Protein AF-A0A1S8CV72-F1 (afdb_monomer)

Foldseek 3Di:
DDDDDDDPPPPVPPVVVVVVVLVVVLVVVVVPDPNVVSVVVSVVVVVVVLVVVLVVPDPDDVVCVVCVVVSVVVVVVVVVVVVVVVVVVCVVCVVVVVVVD

Organism: NCBI:txid1907941

Secondary structure (DSSP, 8-state):
-----------SHHHHHHHHHHHHHHHHHTTTS-HHHHHHHHHHHHHHHHHHHHHTT-SSHHHHHHTHHHHHHHHHHHHHHHHHHHHHHHHHTHHHHHTT-

Solvent-accessible surface area (backbone atoms only — not comparable to full-atom values): 6064 Å² total; per-residue (Å²): 134,89,83,82,85,76,84,79,82,80,76,72,55,69,62,53,54,53,51,50,53,54,52,49,56,50,55,58,47,46,75,80,44,58,63,68,57,48,50,54,52,48,55,52,48,52,52,53,52,52,52,52,58,55,54,74,74,44,98,48,70,67,63,44,59,76,43,42,64,58,56,52,51,51,54,52,52,54,50,48,53,54,49,50,56,55,48,52,52,49,62,76,42,38,74,61,60,61,72,75,107

Radius of gyration: 19.47 Å; Cα contacts (8 Å, |Δi|>4): 11; chains: 1; bounding box: 39×58×44 Å

Sequence (101 aa):
MKNPEAQHDTKPNEFYDRVDAFIHAANQQCSQDDKGKVSASFLFAAARFNSWVSASGFENSELMQANRQELVQYFVQQYQSMLEDNLDEFITNFSSYQKGQ

Structure (mmCIF, N/CA/C/O backbone):
data_AF-A0A1S8CV72-F1
#
_entry.id   AF-A0A1S8CV72-F1
#
loop_
_atom_site.group_PDB
_atom_site.id
_atom_site.type_symbol
_atom_site.label_atom_id
_atom_site.label_alt_id
_atom_site.label_comp_id
_atom_site.label_asym_id
_atom_site.label_entity_id
_atom_site.label_seq_id
_atom_site.pdbx_PDB_ins_code
_atom_site.Cartn_x
_atom_site.Cartn_y
_atom_site.Cartn_z
_atom_site.occupancy
_atom_site.B_iso_or_equiv
_atom_site.auth_seq_id
_atom_site.auth_comp_id
_atom_site.auth_asym_id
_atom_site.auth_atom_id
_atom_site.pdbx_PDB_model_num
ATOM 1 N N . MET A 1 1 ? 15.887 -49.774 1.574 1.00 38.31 1 MET A N 1
ATOM 2 C CA . MET A 1 1 ? 16.915 -48.724 1.744 1.00 38.31 1 MET A CA 1
ATOM 3 C C . MET A 1 1 ? 16.234 -47.382 1.536 1.00 38.31 1 MET A C 1
ATOM 5 O O . MET A 1 1 ? 15.447 -47.261 0.610 1.00 38.31 1 MET A O 1
ATOM 9 N N . LYS A 1 2 ? 16.432 -46.464 2.484 1.00 42.81 2 LYS A N 1
ATOM 10 C CA . LYS A 1 2 ? 15.826 -45.130 2.572 1.00 42.81 2 LYS A CA 1
ATOM 11 C C . LYS A 1 2 ? 16.305 -44.222 1.429 1.00 42.81 2 LYS A C 1
ATOM 13 O O . LYS A 1 2 ? 17.499 -44.223 1.157 1.00 42.81 2 LYS A O 1
ATOM 18 N N . ASN A 1 3 ? 15.415 -43.383 0.897 1.00 39.59 3 ASN A N 1
ATOM 19 C CA . ASN A 1 3 ? 15.615 -41.939 1.031 1.00 39.59 3 ASN A CA 1
ATOM 20 C C . ASN A 1 3 ? 14.253 -41.218 1.172 1.00 39.59 3 ASN A C 1
ATOM 22 O O . ASN A 1 3 ? 13.470 -41.231 0.223 1.00 39.59 3 ASN A O 1
ATOM 26 N N . PRO A 1 4 ? 13.925 -40.691 2.365 1.00 63.84 4 PRO A N 1
ATOM 27 C CA . PRO A 1 4 ? 12.887 -39.687 2.574 1.00 63.84 4 PRO A CA 1
ATOM 28 C C . PRO A 1 4 ? 13.455 -38.289 2.254 1.00 63.84 4 PRO A C 1
ATOM 30 O O . PRO A 1 4 ? 14.657 -38.171 2.057 1.00 63.84 4 PRO A O 1
ATOM 33 N N . GLU A 1 5 ? 12.603 -37.258 2.282 1.00 47.34 5 GLU A N 1
ATOM 34 C CA . GLU A 1 5 ? 12.896 -35.821 2.050 1.00 47.34 5 GLU A CA 1
ATOM 35 C C . GLU A 1 5 ? 12.720 -35.399 0.573 1.00 47.34 5 GLU A C 1
ATOM 37 O O . GLU A 1 5 ? 13.265 -36.009 -0.334 1.00 47.34 5 GLU A O 1
ATOM 42 N N . ALA A 1 6 ? 11.914 -34.396 0.227 1.00 41.59 6 ALA A N 1
ATOM 43 C CA . ALA A 1 6 ? 11.582 -33.199 0.983 1.00 41.59 6 ALA A CA 1
ATOM 44 C C . ALA A 1 6 ? 10.067 -32.981 1.119 1.00 41.59 6 ALA A C 1
ATOM 46 O O . ALA A 1 6 ? 9.315 -32.974 0.144 1.00 41.59 6 ALA A O 1
ATOM 47 N N . GLN A 1 7 ? 9.637 -32.746 2.356 1.00 45.66 7 GLN A N 1
ATOM 48 C CA . GLN A 1 7 ? 8.428 -31.986 2.640 1.00 45.66 7 GLN A CA 1
AT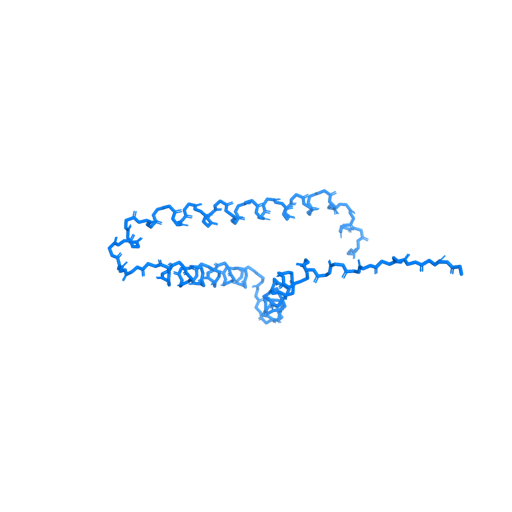OM 49 C C . GLN A 1 7 ? 8.610 -30.594 2.026 1.00 45.66 7 GLN A C 1
ATOM 51 O O . GLN A 1 7 ? 9.474 -29.838 2.464 1.00 45.66 7 GLN A O 1
ATOM 56 N N . HIS A 1 8 ? 7.828 -30.262 1.000 1.00 44.28 8 HIS A N 1
ATOM 57 C CA . HIS A 1 8 ? 7.713 -28.880 0.557 1.00 44.28 8 HIS A CA 1
ATOM 58 C C . HIS A 1 8 ? 6.754 -28.191 1.528 1.00 44.28 8 HIS A C 1
ATOM 60 O O . HIS A 1 8 ? 5.536 -28.320 1.428 1.00 44.28 8 HIS A O 1
ATOM 66 N N . ASP A 1 9 ? 7.321 -27.529 2.528 1.00 48.97 9 ASP A N 1
ATOM 67 C CA . ASP A 1 9 ? 6.602 -26.689 3.478 1.00 48.97 9 ASP A CA 1
ATOM 68 C C . ASP A 1 9 ? 6.097 -25.427 2.746 1.00 48.97 9 ASP A C 1
ATOM 70 O O . ASP A 1 9 ? 6.743 -24.382 2.714 1.00 48.97 9 ASP A O 1
ATOM 74 N N . THR A 1 10 ? 4.987 -25.543 2.008 1.00 45.34 10 THR A N 1
ATOM 75 C CA . THR A 1 10 ? 4.421 -24.452 1.198 1.00 45.34 10 THR A CA 1
ATOM 76 C C . THR A 1 10 ? 3.411 -23.638 2.001 1.00 45.34 10 THR A C 1
ATOM 78 O O . THR A 1 10 ? 2.203 -23.786 1.831 1.00 45.34 10 THR A O 1
ATOM 81 N N . LYS A 1 11 ? 3.893 -22.747 2.867 1.00 50.75 11 LYS A N 1
ATOM 82 C CA . LYS A 1 11 ? 3.111 -21.600 3.368 1.00 50.75 11 LYS A CA 1
ATOM 83 C C . LYS A 1 11 ? 3.715 -20.193 3.155 1.00 50.75 11 LYS A C 1
ATOM 85 O O . LYS A 1 11 ? 3.175 -19.248 3.720 1.00 50.75 11 LYS A O 1
ATOM 90 N N . PRO A 1 12 ? 4.732 -19.984 2.293 1.00 56.59 12 PRO A N 1
ATOM 91 C CA . PRO A 1 12 ? 5.012 -18.658 1.722 1.00 56.59 12 PRO A CA 1
ATOM 92 C C . PRO A 1 12 ? 4.044 -18.232 0.602 1.00 56.59 12 PRO A C 1
ATOM 94 O O . PRO A 1 12 ? 3.930 -17.046 0.319 1.00 56.59 12 PRO A O 1
ATOM 97 N N . ASN A 1 13 ? 3.344 -19.177 -0.041 1.00 68.19 13 ASN A N 1
ATOM 98 C CA . ASN A 1 13 ? 2.690 -18.921 -1.331 1.00 68.19 13 ASN A CA 1
ATOM 99 C C . ASN A 1 13 ? 1.449 -18.015 -1.244 1.00 68.19 13 ASN A C 1
ATOM 101 O O . ASN A 1 13 ? 1.298 -17.098 -2.037 1.00 68.19 13 ASN A O 1
ATOM 105 N N . GLU A 1 14 ? 0.593 -18.189 -0.232 1.00 89.94 14 GLU A N 1
ATOM 106 C CA . GLU A 1 14 ? -0.728 -17.537 -0.217 1.00 89.94 14 GLU A CA 1
ATOM 107 C C . GLU A 1 14 ? -0.680 -16.003 -0.099 1.00 89.94 14 GLU A C 1
ATOM 109 O O . GLU A 1 14 ? -1.610 -15.315 -0.522 1.00 89.94 14 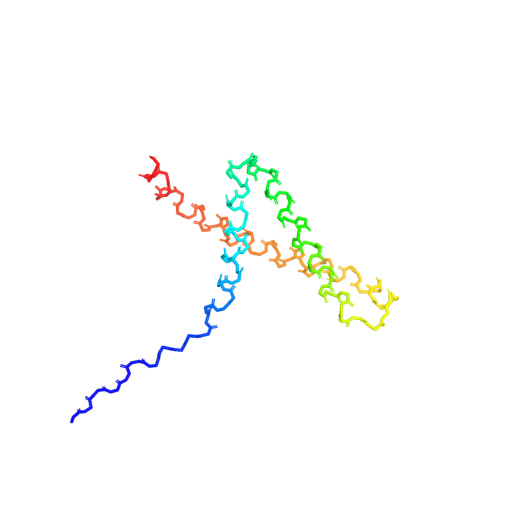GLU A O 1
ATOM 114 N N . PHE A 1 15 ? 0.363 -15.451 0.529 1.00 90.88 15 PHE A N 1
ATOM 115 C CA . PHE A 1 15 ? 0.549 -14.000 0.592 1.00 90.88 15 PHE A CA 1
ATOM 116 C C . PHE A 1 15 ? 0.893 -13.445 -0.789 1.00 90.88 15 PHE A C 1
ATOM 118 O O . PHE A 1 15 ? 0.205 -12.538 -1.257 1.00 90.88 15 PHE A O 1
ATOM 125 N N . TYR A 1 16 ? 1.905 -14.020 -1.441 1.00 91.44 16 TYR A N 1
ATOM 126 C CA . TYR A 1 16 ? 2.330 -13.593 -2.770 1.00 91.44 16 TYR A CA 1
ATOM 127 C C . TYR A 1 16 ? 1.249 -13.857 -3.818 1.00 91.44 16 TYR A C 1
ATOM 129 O O . TYR A 1 16 ? 0.994 -12.971 -4.620 1.00 91.44 16 TYR A O 1
ATOM 137 N N . ASP A 1 17 ? 0.492 -14.955 -3.715 1.00 95.31 17 ASP A N 1
ATOM 138 C CA . ASP A 1 17 ? -0.677 -15.214 -4.568 1.00 95.31 17 ASP A CA 1
ATOM 139 C C . ASP A 1 17 ? -1.695 -14.053 -4.512 1.00 95.31 17 ASP A C 1
ATOM 141 O O . ASP A 1 17 ? -2.262 -13.644 -5.529 1.00 95.31 17 ASP A O 1
ATOM 145 N N . ARG A 1 18 ? -1.931 -13.479 -3.321 1.00 95.88 18 ARG A N 1
ATOM 146 C CA . ARG A 1 18 ? -2.817 -12.311 -3.167 1.00 95.88 18 ARG A CA 1
ATOM 147 C C . ARG A 1 18 ? -2.190 -11.038 -3.724 1.00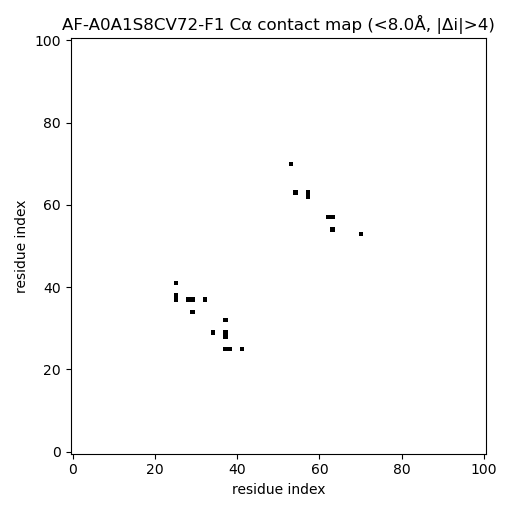 95.88 18 ARG A C 1
ATOM 149 O O . ARG A 1 18 ? -2.898 -10.261 -4.363 1.00 95.88 18 ARG A O 1
ATOM 156 N N . VAL A 1 19 ? -0.898 -10.813 -3.483 1.00 95.50 19 VAL A N 1
ATOM 157 C CA . VAL A 1 19 ? -0.169 -9.663 -4.046 1.00 95.50 19 VAL A CA 1
ATOM 158 C C . VAL A 1 19 ? -0.223 -9.709 -5.574 1.00 95.50 19 VAL A C 1
ATOM 160 O O . VAL A 1 19 ? -0.622 -8.727 -6.199 1.00 95.50 19 VAL A O 1
ATOM 163 N N . ASP A 1 20 ? 0.059 -10.864 -6.167 1.00 95.31 20 ASP A N 1
ATOM 164 C CA . ASP A 1 20 ? 0.049 -11.081 -7.611 1.00 95.31 20 ASP A CA 1
ATOM 165 C C . ASP A 1 20 ? -1.339 -10.874 -8.210 1.00 95.31 20 ASP A C 1
ATOM 167 O O . ASP A 1 20 ? -1.462 -10.271 -9.276 1.00 95.31 20 ASP A O 1
ATOM 171 N N . ALA A 1 21 ? -2.404 -11.284 -7.517 1.00 97.19 21 ALA A N 1
ATOM 172 C CA . ALA A 1 21 ? -3.767 -11.001 -7.956 1.00 97.19 21 ALA A CA 1
ATOM 173 C C . ALA A 1 21 ? -4.049 -9.486 -8.037 1.00 97.19 21 ALA A C 1
ATOM 175 O O . ALA A 1 21 ? -4.671 -9.020 -8.999 1.00 97.19 21 ALA A O 1
ATOM 176 N N . PHE A 1 22 ? -3.560 -8.697 -7.073 1.00 97.44 22 PHE A N 1
ATOM 177 C CA . PHE A 1 22 ? -3.680 -7.238 -7.115 1.00 97.44 22 PHE A CA 1
ATOM 178 C C . PHE A 1 22 ? -2.841 -6.613 -8.239 1.00 97.44 22 PHE A C 1
ATOM 180 O O . PHE A 1 22 ? -3.339 -5.752 -8.969 1.00 97.44 22 PHE A O 1
ATOM 187 N N . ILE A 1 23 ? -1.600 -7.073 -8.423 1.00 96.94 23 ILE A N 1
ATOM 188 C CA . ILE A 1 23 ? -0.723 -6.620 -9.511 1.00 96.94 23 ILE A CA 1
ATOM 189 C C . ILE A 1 23 ? -1.311 -6.976 -10.877 1.00 96.94 23 ILE A C 1
ATOM 191 O O . ILE A 1 23 ? -1.300 -6.148 -11.788 1.00 96.94 23 ILE A O 1
ATOM 195 N N . HIS A 1 24 ? -1.888 -8.168 -11.027 1.00 97.25 24 HIS A N 1
ATOM 196 C CA . HIS A 1 24 ? -2.550 -8.587 -12.256 1.00 97.25 24 HIS A CA 1
ATOM 197 C C . HIS A 1 24 ? -3.701 -7.642 -12.618 1.00 97.25 24 HIS A C 1
ATOM 199 O O . HIS A 1 24 ? -3.790 -7.193 -13.762 1.00 97.25 24 HIS A O 1
ATOM 205 N N . ALA A 1 25 ? -4.536 -7.275 -11.642 1.00 97.50 25 ALA A N 1
ATOM 206 C CA . ALA A 1 25 ? -5.618 -6.317 -11.852 1.00 97.50 25 ALA A CA 1
ATOM 207 C C . ALA A 1 25 ? -5.099 -4.924 -12.262 1.00 97.50 25 ALA A C 1
ATOM 209 O O . ALA A 1 25 ? -5.652 -4.310 -13.177 1.00 97.50 25 ALA A O 1
ATOM 210 N N . ALA A 1 26 ? -4.020 -4.436 -11.640 1.00 97.69 26 ALA A N 1
ATOM 211 C CA . ALA A 1 26 ? -3.384 -3.179 -12.038 1.00 97.69 26 ALA A CA 1
ATOM 212 C C . ALA A 1 26 ? -2.812 -3.257 -13.468 1.00 97.69 26 ALA A C 1
ATOM 214 O O . ALA A 1 26 ? -3.048 -2.369 -14.287 1.00 97.69 26 ALA A O 1
ATOM 215 N N . ASN A 1 27 ? -2.137 -4.354 -13.819 1.00 96.88 27 ASN A N 1
ATOM 216 C CA . ASN A 1 27 ? -1.574 -4.564 -15.154 1.00 96.88 27 ASN A CA 1
ATOM 217 C C . ASN A 1 27 ? -2.648 -4.611 -16.249 1.00 96.88 27 ASN A C 1
ATOM 219 O O . ASN A 1 27 ? -2.434 -4.073 -17.336 1.00 96.88 27 ASN A O 1
ATOM 223 N N . GLN A 1 28 ? -3.817 -5.196 -15.968 1.00 97.50 28 GLN A N 1
ATOM 224 C CA . GLN A 1 28 ? -4.952 -5.152 -16.891 1.00 97.50 28 GLN A CA 1
ATOM 225 C C . GLN A 1 28 ? -5.414 -3.710 -17.153 1.00 97.50 28 GLN A C 1
ATOM 227 O O . GLN A 1 28 ? -5.653 -3.349 -18.306 1.00 97.50 28 GLN A O 1
ATOM 232 N N . GLN A 1 29 ? -5.482 -2.863 -16.122 1.00 97.69 29 GLN A N 1
ATOM 233 C CA . GLN A 1 29 ? -5.864 -1.451 -16.275 1.00 97.69 29 GLN A CA 1
ATOM 234 C C . GLN A 1 29 ? -4.813 -0.648 -17.053 1.00 97.69 29 GLN A C 1
ATOM 236 O O . GLN A 1 29 ? -5.173 0.175 -17.892 1.00 97.69 29 GLN A O 1
ATOM 241 N N . CYS A 1 30 ? -3.524 -0.955 -16.880 1.00 97.12 30 CYS A N 1
ATOM 242 C CA . CYS A 1 30 ? -2.436 -0.353 -17.661 1.00 97.12 30 CYS A CA 1
ATOM 243 C C . CYS A 1 30 ? -2.529 -0.626 -19.175 1.00 97.12 30 CYS A C 1
ATOM 245 O O . CYS A 1 30 ? -1.818 0.014 -19.947 1.00 97.12 30 CYS A O 1
ATOM 247 N N . S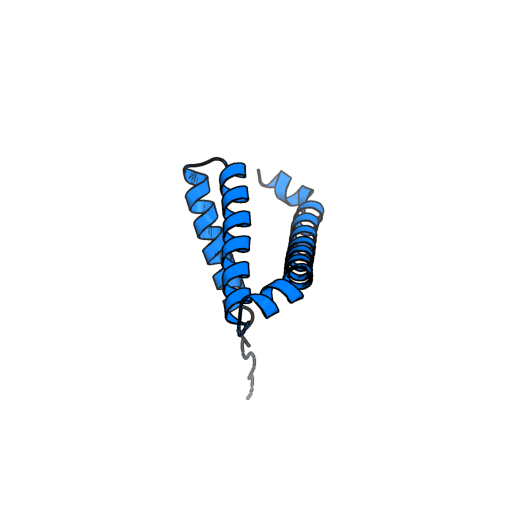ER A 1 31 ? -3.370 -1.569 -19.625 1.00 93.94 31 SER A N 1
ATOM 248 C CA . SER A 1 31 ? -3.634 -1.765 -21.058 1.00 93.94 31 SER A CA 1
ATOM 249 C C . SER A 1 31 ? -4.548 -0.690 -21.660 1.00 93.94 31 SER A C 1
ATOM 251 O O . SER A 1 31 ? -4.554 -0.522 -22.878 1.00 93.94 31 SER A O 1
ATOM 253 N N . GLN A 1 32 ? -5.318 0.016 -20.824 1.00 93.50 32 GLN A N 1
ATOM 254 C CA . GLN A 1 32 ? -6.308 1.018 -21.236 1.00 93.50 32 GLN A CA 1
ATOM 255 C C . GL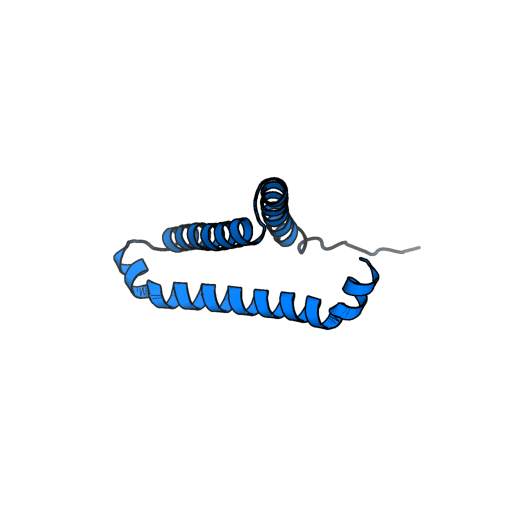N A 1 32 ? -5.967 2.433 -20.745 1.00 93.50 32 GLN A C 1
ATOM 257 O O . GLN A 1 32 ? -6.362 3.408 -21.379 1.00 93.50 32 GLN A O 1
ATOM 262 N N . ASP A 1 33 ? -5.222 2.552 -19.644 1.00 96.12 33 ASP A N 1
ATOM 263 C CA . ASP A 1 33 ? -4.896 3.817 -18.987 1.00 96.12 33 ASP A CA 1
ATOM 264 C C . ASP A 1 33 ? -3.389 3.998 -18.752 1.00 96.12 33 ASP A C 1
ATOM 266 O O . ASP A 1 33 ? -2.599 3.055 -18.766 1.00 96.12 33 ASP A O 1
ATOM 270 N N . ASP A 1 34 ? -2.990 5.247 -18.498 1.00 96.31 34 ASP A N 1
ATOM 271 C CA . ASP A 1 34 ? -1.613 5.596 -18.144 1.00 96.31 34 ASP A CA 1
ATOM 272 C C . ASP A 1 34 ? -1.180 4.963 -16.808 1.00 96.31 34 ASP A C 1
ATOM 274 O O . ASP A 1 34 ? -1.914 4.992 -15.815 1.00 96.31 34 ASP A O 1
ATOM 278 N N . LYS A 1 35 ? 0.061 4.460 -16.759 1.00 95.44 35 LYS A N 1
ATOM 279 C CA . LYS A 1 35 ? 0.627 3.782 -15.580 1.00 95.44 35 LYS A CA 1
ATOM 280 C C . LYS A 1 35 ? 0.611 4.662 -14.329 1.00 95.44 35 LYS A C 1
ATOM 282 O O . LYS A 1 35 ? 0.409 4.150 -13.230 1.00 95.44 35 LYS A O 1
ATOM 287 N N . GLY A 1 36 ? 0.802 5.975 -14.475 1.00 96.69 36 GLY A N 1
ATOM 288 C CA . GLY A 1 36 ? 0.739 6.923 -13.366 1.00 96.69 36 GLY A CA 1
ATOM 289 C C . GLY A 1 36 ? -0.663 7.021 -12.767 1.00 96.69 36 GLY A C 1
ATOM 290 O O . GLY A 1 36 ? -0.808 7.023 -11.544 1.00 96.69 36 GLY A O 1
ATOM 291 N N . LYS A 1 37 ? -1.706 7.021 -13.609 1.00 97.94 37 LYS A N 1
ATOM 292 C CA . LYS A 1 37 ? -3.105 6.994 -13.147 1.00 97.94 37 LYS A CA 1
ATOM 293 C C . LYS A 1 37 ? -3.423 5.698 -12.412 1.00 97.94 37 LYS A C 1
ATOM 295 O O . LYS A 1 37 ? -3.948 5.752 -11.304 1.00 97.94 37 LYS A O 1
ATOM 300 N N . VAL A 1 38 ? -3.058 4.555 -12.997 1.00 98.19 38 VAL A N 1
ATOM 301 C CA . VAL A 1 38 ? -3.292 3.239 -12.383 1.00 98.19 38 VAL A CA 1
ATOM 302 C C . VAL A 1 38 ? -2.551 3.124 -11.048 1.00 98.19 38 VAL A C 1
ATOM 304 O O . VAL A 1 38 ? -3.139 2.684 -10.064 1.00 98.19 38 VAL A O 1
ATOM 307 N N . SER A 1 39 ? -1.304 3.598 -10.975 1.00 97.38 39 SER A N 1
ATOM 308 C CA . SER A 1 39 ? -0.522 3.644 -9.732 1.00 97.38 39 SER A CA 1
ATOM 309 C C . SER A 1 39 ? -1.208 4.484 -8.646 1.00 97.38 39 SER A C 1
ATOM 311 O O . SER A 1 39 ? -1.403 4.012 -7.524 1.00 97.38 39 SER A O 1
ATOM 313 N N . ALA A 1 40 ? -1.673 5.693 -8.982 1.00 97.69 40 ALA A N 1
ATOM 314 C CA . ALA A 1 40 ? -2.402 6.545 -8.042 1.00 97.69 40 ALA A CA 1
ATOM 315 C C . ALA A 1 40 ? -3.715 5.896 -7.562 1.00 97.69 40 ALA A C 1
ATOM 317 O O . ALA A 1 40 ? -4.037 5.937 -6.370 1.00 97.69 40 ALA A O 1
ATOM 318 N N . SER A 1 41 ? -4.460 5.256 -8.469 1.00 98.25 41 SER A N 1
ATOM 319 C CA . SER A 1 41 ? -5.667 4.498 -8.131 1.00 98.25 41 SER A CA 1
ATOM 320 C C . SER A 1 41 ? -5.365 3.317 -7.212 1.00 98.25 41 SER A C 1
ATOM 322 O O . SER A 1 41 ? -6.111 3.086 -6.261 1.00 98.25 41 SER A O 1
ATOM 324 N N . PHE A 1 42 ? -4.266 2.601 -7.451 1.00 97.69 42 PHE A N 1
ATOM 325 C CA .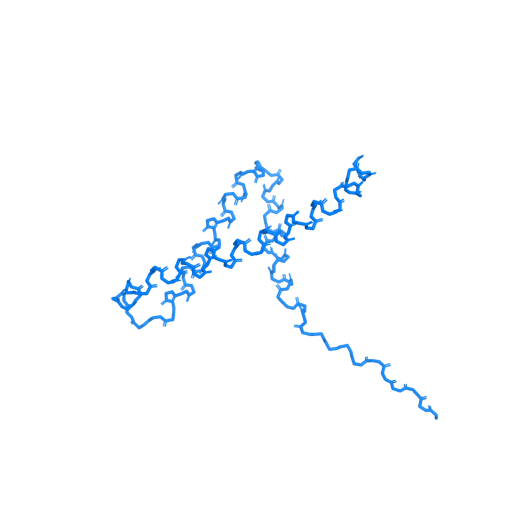 PHE A 1 42 ? -3.864 1.452 -6.649 1.00 97.69 42 PHE A CA 1
ATOM 326 C C . PHE A 1 42 ? -3.453 1.858 -5.228 1.00 97.69 42 PHE A C 1
ATOM 328 O O . PHE A 1 42 ? -3.921 1.260 -4.258 1.00 97.69 42 PHE A O 1
ATOM 335 N N . LEU A 1 43 ? -2.693 2.950 -5.089 1.00 97.75 43 LEU A N 1
ATOM 336 C CA . LEU A 1 43 ? -2.355 3.532 -3.788 1.00 97.75 43 LEU A CA 1
ATOM 337 C C . LEU A 1 43 ? -3.615 3.935 -3.002 1.00 97.75 43 LEU A C 1
ATOM 339 O O . LEU A 1 43 ? -3.746 3.629 -1.815 1.00 97.75 43 LEU A O 1
ATOM 343 N N . PHE A 1 44 ? -4.581 4.580 -3.664 1.00 98.19 44 PHE A N 1
ATOM 344 C CA . PHE A 1 44 ? -5.842 4.949 -3.022 1.00 98.19 44 PHE A CA 1
ATOM 345 C C . PHE A 1 44 ? -6.701 3.727 -2.660 1.00 98.19 44 PHE A C 1
ATOM 347 O O . PHE A 1 44 ? -7.332 3.709 -1.600 1.00 98.19 44 PHE A O 1
ATOM 354 N N . ALA A 1 45 ? -6.710 2.688 -3.499 1.00 98.25 45 ALA A N 1
ATOM 355 C CA . ALA A 1 45 ? -7.404 1.435 -3.215 1.00 98.25 45 ALA A CA 1
ATOM 356 C C . ALA A 1 45 ? -6.836 0.749 -1.963 1.00 98.25 45 ALA A C 1
ATOM 358 O O . ALA A 1 45 ? -7.611 0.381 -1.077 1.00 98.25 45 ALA A O 1
ATOM 359 N N . ALA A 1 46 ? -5.507 0.666 -1.844 1.00 97.38 46 ALA A N 1
ATOM 360 C CA . ALA A 1 46 ? -4.839 0.147 -0.652 1.00 97.38 46 ALA A CA 1
ATOM 361 C C . ALA A 1 46 ? -5.215 0.956 0.600 1.00 97.38 46 ALA A C 1
ATOM 363 O O . ALA A 1 46 ? -5.608 0.379 1.613 1.00 97.38 46 ALA A O 1
ATOM 364 N N . ALA A 1 47 ? -5.201 2.292 0.518 1.00 97.94 47 ALA A N 1
ATOM 365 C CA . ALA A 1 47 ? -5.599 3.155 1.632 1.00 97.94 47 ALA A CA 1
ATOM 366 C C . ALA A 1 47 ? -7.056 2.921 2.075 1.00 97.94 47 ALA A C 1
ATOM 368 O O . ALA A 1 47 ? -7.333 2.832 3.274 1.00 97.94 47 ALA A O 1
ATOM 369 N N . ARG A 1 48 ? -7.995 2.782 1.127 1.00 98.25 48 ARG A N 1
ATOM 370 C CA . ARG A 1 48 ? -9.408 2.483 1.425 1.00 98.25 48 ARG A CA 1
ATOM 371 C C . ARG A 1 48 ? -9.579 1.117 2.078 1.00 98.25 48 ARG A C 1
ATOM 373 O O . ARG A 1 48 ? -10.304 1.010 3.065 1.00 98.25 48 ARG A O 1
ATOM 380 N N . PHE A 1 49 ? -8.926 0.096 1.526 1.00 97.81 49 PHE A N 1
ATOM 381 C CA . PHE A 1 49 ? -9.001 -1.264 2.045 1.00 97.81 49 PHE A CA 1
ATOM 382 C C . PHE A 1 49 ? -8.444 -1.335 3.469 1.00 97.81 49 PHE A C 1
ATOM 384 O O . PHE A 1 49 ? -9.138 -1.784 4.378 1.00 97.81 49 PHE A O 1
ATOM 391 N N . ASN A 1 50 ? -7.249 -0.785 3.686 1.00 96.94 50 ASN A N 1
ATOM 392 C CA . ASN A 1 50 ? -6.605 -0.747 4.996 1.00 96.94 50 ASN A CA 1
ATOM 393 C C . ASN A 1 50 ? -7.431 0.040 6.020 1.00 96.94 50 ASN A C 1
ATOM 395 O O . ASN A 1 50 ? -7.579 -0.407 7.153 1.00 96.94 50 ASN A O 1
ATOM 399 N N . SER A 1 51 ? -8.049 1.157 5.618 1.00 96.81 51 SER A N 1
ATOM 400 C CA . SER A 1 51 ? -8.944 1.920 6.501 1.00 96.81 51 SER A CA 1
ATOM 401 C C . SER A 1 51 ? -10.160 1.101 6.944 1.00 96.81 51 SER A C 1
ATOM 403 O O . SER A 1 51 ? -10.548 1.167 8.108 1.00 96.81 51 SER A O 1
ATOM 405 N N . TRP A 1 52 ? -10.756 0.318 6.037 1.00 97.44 52 TRP A N 1
ATOM 406 C CA . TRP A 1 52 ? -11.874 -0.573 6.357 1.00 97.44 52 TRP A CA 1
ATOM 407 C C . TRP A 1 52 ? -11.451 -1.720 7.286 1.00 97.44 52 TRP A C 1
ATOM 409 O O . TRP A 1 52 ? -12.130 -1.969 8.282 1.00 97.44 52 TRP A O 1
ATOM 419 N N . VAL A 1 53 ? -10.307 -2.362 7.013 1.00 95.44 53 VAL A N 1
ATOM 420 C CA . VAL A 1 53 ? -9.746 -3.402 7.892 1.00 95.44 53 VAL A CA 1
ATOM 421 C C . VAL A 1 53 ? -9.489 -2.837 9.287 1.00 95.44 53 VAL A C 1
ATOM 423 O O . VAL A 1 53 ? -9.932 -3.428 10.268 1.00 95.44 53 VAL A O 1
ATOM 426 N N . SER A 1 54 ? -8.851 -1.670 9.399 1.00 94.94 54 SER A N 1
ATOM 427 C CA . SER A 1 54 ? -8.624 -1.032 10.697 1.00 94.94 54 SER A CA 1
ATOM 428 C C . SER A 1 54 ? -9.928 -0.714 11.416 1.00 94.94 54 SER A C 1
ATOM 430 O O . SER A 1 54 ? -10.052 -1.041 12.590 1.00 94.94 54 SER A O 1
ATOM 432 N N . ALA A 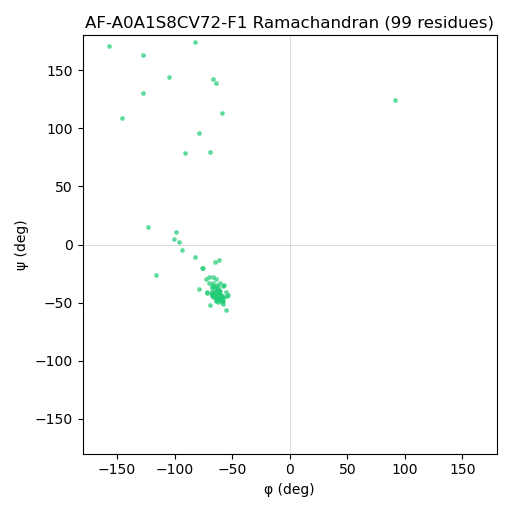1 55 ? -10.913 -0.136 10.722 1.00 95.50 55 ALA A N 1
ATOM 433 C CA . ALA A 1 55 ? -12.213 0.182 11.311 1.00 95.50 55 ALA A CA 1
ATOM 434 C C . ALA A 1 55 ? -12.915 -1.062 11.882 1.00 95.50 55 ALA A C 1
ATOM 436 O O . ALA A 1 55 ? -13.537 -0.975 12.935 1.00 95.50 55 ALA A O 1
ATOM 437 N N . SER A 1 56 ? -12.766 -2.225 11.233 1.00 95.44 56 SER A N 1
ATOM 438 C CA . SER A 1 56 ? -13.348 -3.490 11.705 1.00 95.44 56 SER A CA 1
ATOM 439 C C . SER A 1 56 ? -12.779 -3.989 13.044 1.00 95.44 56 SER A C 1
ATOM 441 O O . SER A 1 56 ? -13.386 -4.850 13.674 1.00 95.44 56 SER A O 1
ATOM 443 N N . GLY A 1 57 ? -11.638 -3.444 13.484 1.00 94.31 57 GLY A N 1
ATOM 444 C CA . GLY A 1 57 ? -10.996 -3.771 14.757 1.00 94.31 57 GLY A CA 1
ATOM 445 C C . GLY A 1 57 ? -11.368 -2.857 15.929 1.00 94.31 57 GLY A C 1
ATOM 446 O O . GLY A 1 57 ? -10.926 -3.123 17.044 1.00 94.31 57 GLY A O 1
ATOM 447 N N . PHE A 1 58 ? -12.148 -1.792 15.712 1.00 96.62 58 PHE A N 1
ATOM 448 C CA . PHE A 1 58 ? -12.563 -0.867 16.774 1.00 96.62 58 PHE A CA 1
ATOM 449 C C . PHE A 1 58 ? -14.023 -1.075 17.172 1.00 96.62 58 PHE A C 1
ATOM 451 O O . PHE A 1 58 ? -14.885 -1.320 16.333 1.00 96.62 58 PHE A O 1
ATOM 458 N N . GLU A 1 59 ? -14.315 -0.903 18.462 1.00 96.69 59 GLU A N 1
ATOM 459 C CA . GLU A 1 59 ? -15.683 -1.006 18.987 1.00 96.69 59 GLU A CA 1
ATOM 460 C C . GLU A 1 59 ? -16.558 0.195 18.596 1.00 96.69 59 GLU A C 1
ATOM 462 O O . GLU A 1 59 ? -17.775 0.068 18.476 1.00 96.69 59 GLU A O 1
ATOM 467 N N . ASN A 1 60 ? -15.950 1.373 18.423 1.00 96.75 60 ASN A N 1
ATOM 468 C CA . ASN A 1 60 ? -16.642 2.616 18.094 1.00 96.75 60 ASN A CA 1
ATOM 469 C C . ASN A 1 60 ? -15.713 3.640 17.415 1.00 96.75 60 ASN A C 1
ATOM 471 O O . ASN A 1 60 ? -14.490 3.471 17.338 1.00 96.75 60 ASN A O 1
ATOM 475 N N . SER A 1 61 ? -16.319 4.719 16.917 1.00 96.94 61 SER A N 1
ATOM 476 C CA . SER A 1 61 ? -15.632 5.802 16.213 1.00 96.94 61 SER A CA 1
ATOM 477 C C . SER A 1 61 ? -14.679 6.600 17.098 1.00 96.94 61 SER A C 1
ATOM 479 O O . SER A 1 61 ? -13.651 7.057 16.605 1.00 96.94 61 SER A O 1
ATOM 481 N N . GLU A 1 62 ? -14.983 6.762 18.384 1.00 98.19 62 GLU A N 1
ATOM 482 C CA . GLU A 1 62 ? -14.181 7.547 19.324 1.00 98.19 62 GLU A CA 1
ATOM 483 C C . GLU A 1 62 ? -12.826 6.874 19.573 1.00 98.19 62 GLU A C 1
ATOM 485 O O . GLU A 1 62 ? -11.783 7.532 19.527 1.00 98.19 62 GLU A O 1
ATOM 490 N N . LEU A 1 63 ? -12.823 5.549 19.758 1.00 97.44 63 LEU A N 1
ATOM 491 C CA . LEU A 1 63 ? -11.600 4.759 19.890 1.00 97.44 63 LEU A CA 1
ATOM 492 C C . LEU A 1 63 ? -10.783 4.780 18.596 1.00 97.44 63 LEU A C 1
ATOM 494 O O . LEU A 1 63 ? -9.570 4.988 18.643 1.00 97.44 63 LEU A O 1
ATOM 498 N N . MET A 1 64 ? -11.428 4.635 17.435 1.00 97.31 64 MET A N 1
ATOM 499 C CA . MET A 1 64 ? -10.731 4.738 16.149 1.00 97.31 64 MET A CA 1
ATOM 500 C C . MET A 1 64 ? -10.120 6.134 15.954 1.00 97.31 64 MET A C 1
ATOM 502 O O . MET A 1 64 ? -8.991 6.260 15.478 1.00 97.31 64 MET A O 1
ATOM 506 N N . GLN A 1 65 ? -10.834 7.189 16.352 1.00 98.00 65 GLN A N 1
ATOM 507 C CA . GLN A 1 65 ? -10.349 8.563 16.275 1.00 98.00 65 GLN A CA 1
ATOM 508 C C . GLN A 1 65 ? -9.136 8.785 17.185 1.00 98.00 65 GLN A C 1
ATOM 510 O O . GLN A 1 65 ? -8.159 9.388 16.737 1.00 98.00 65 GLN A O 1
ATOM 515 N N . ALA A 1 66 ? -9.167 8.270 18.419 1.00 98.25 66 ALA A N 1
ATOM 516 C C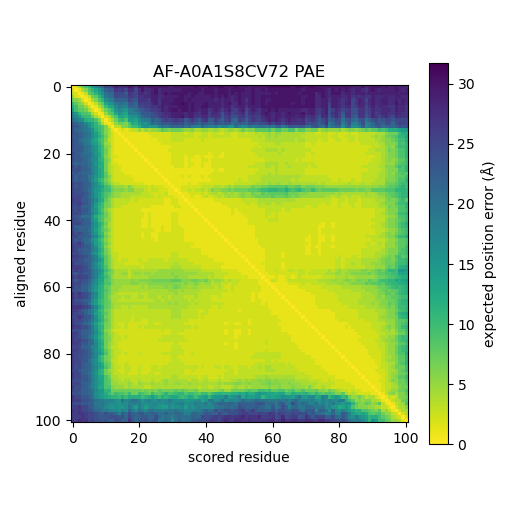A . ALA A 1 66 ? -8.046 8.355 19.355 1.00 98.25 66 ALA A CA 1
ATOM 517 C C . ALA A 1 66 ? -6.777 7.663 18.820 1.00 98.25 66 ALA A C 1
ATOM 519 O O . ALA A 1 66 ? -5.675 8.154 19.045 1.00 98.25 66 ALA A O 1
ATOM 520 N N . ASN A 1 67 ? -6.935 6.582 18.049 1.00 97.50 67 ASN A N 1
ATOM 521 C CA . ASN A 1 67 ? -5.831 5.811 17.462 1.00 97.50 67 ASN A CA 1
ATOM 522 C C . ASN A 1 67 ? -5.493 6.213 16.013 1.00 97.50 67 ASN A C 1
ATOM 524 O O . ASN A 1 67 ? -4.605 5.630 15.390 1.00 97.50 67 ASN A O 1
ATOM 528 N N . ARG A 1 68 ? -6.170 7.221 15.441 1.00 97.75 68 ARG A N 1
ATOM 529 C CA . ARG A 1 68 ? -6.040 7.583 14.017 1.00 97.75 68 ARG A CA 1
ATOM 530 C C . ARG A 1 68 ? -4.593 7.849 13.606 1.00 97.75 68 ARG A C 1
ATOM 532 O O . ARG A 1 68 ? -4.181 7.439 12.524 1.00 97.75 68 ARG A O 1
ATOM 539 N N . GLN A 1 69 ? -3.847 8.589 14.423 1.00 98.19 69 GLN A N 1
ATOM 540 C CA . GLN A 1 69 ? -2.471 8.962 14.093 1.00 98.19 69 GLN A CA 1
ATOM 541 C C . GLN A 1 69 ? -1.545 7.743 14.075 1.00 98.19 69 GLN A C 1
ATOM 543 O O . GLN A 1 69 ? -0.733 7.621 13.161 1.00 98.19 69 GLN A O 1
ATOM 548 N N . GLU A 1 70 ? -1.714 6.833 15.032 1.00 97.44 70 GLU A N 1
ATOM 549 C CA . GLU A 1 70 ? -0.941 5.595 15.118 1.00 97.44 70 GLU A CA 1
ATOM 550 C C . GLU A 1 70 ? -1.217 4.681 13.918 1.00 97.44 70 GLU A C 1
ATOM 552 O O . GLU A 1 70 ? -0.279 4.215 13.275 1.00 97.44 70 GLU A O 1
ATOM 557 N N . LEU A 1 71 ? -2.487 4.522 13.528 1.00 97.06 71 LEU A N 1
ATOM 558 C CA . LEU A 1 71 ? -2.863 3.762 12.329 1.00 97.06 71 LEU A CA 1
ATOM 559 C C . LEU A 1 71 ? -2.219 4.334 11.061 1.00 97.06 71 LEU A C 1
ATOM 561 O O . LEU A 1 71 ? -1.665 3.591 10.252 1.00 97.06 71 LEU A O 1
ATOM 565 N N . VAL A 1 72 ? -2.278 5.660 10.881 1.00 98.06 72 VAL A N 1
ATOM 566 C CA . VAL A 1 72 ? -1.653 6.325 9.727 1.00 98.06 72 VAL A CA 1
ATOM 567 C C . VAL A 1 72 ? -0.145 6.092 9.729 1.00 98.06 72 VAL A C 1
ATOM 569 O O . VAL A 1 72 ? 0.413 5.735 8.693 1.00 98.06 72 VAL A O 1
ATOM 572 N N . GLN A 1 73 ? 0.511 6.263 10.878 1.00 98.19 73 GLN A N 1
ATOM 573 C CA . GLN A 1 73 ? 1.952 6.069 11.000 1.00 98.19 73 GLN A CA 1
ATOM 574 C C . GLN A 1 73 ? 2.357 4.628 10.678 1.00 98.19 73 GLN A C 1
ATOM 576 O O . GLN A 1 73 ? 3.296 4.428 9.910 1.00 98.19 73 GLN A O 1
ATOM 581 N N . TYR A 1 74 ? 1.614 3.648 11.195 1.00 97.38 74 TYR A N 1
ATOM 582 C CA . TYR A 1 74 ? 1.835 2.236 10.912 1.00 97.38 74 TYR A CA 1
ATOM 583 C C . TYR A 1 74 ? 1.811 1.959 9.403 1.00 97.38 74 TYR A C 1
ATOM 585 O O . TYR A 1 74 ? 2.802 1.480 8.854 1.00 97.38 74 TYR A O 1
ATOM 593 N N . PHE A 1 75 ? 0.733 2.321 8.696 1.00 97.31 75 PHE A N 1
ATOM 594 C CA . PHE A 1 75 ? 0.634 2.027 7.261 1.00 97.31 75 PHE A CA 1
ATOM 595 C C . PHE A 1 75 ? 1.659 2.783 6.412 1.00 97.31 75 PHE A C 1
ATOM 597 O O . PHE A 1 75 ? 2.170 2.213 5.449 1.00 97.31 75 PHE A O 1
ATOM 604 N N . VAL A 1 76 ? 1.983 4.034 6.758 1.00 97.81 76 VAL A N 1
ATOM 605 C CA . VAL A 1 76 ? 3.021 4.801 6.051 1.00 97.81 76 VAL A CA 1
ATOM 606 C C . VAL A 1 76 ? 4.384 4.132 6.204 1.00 97.81 76 VAL A C 1
ATOM 608 O O . VAL A 1 76 ? 5.077 3.961 5.207 1.00 97.81 76 VAL A O 1
ATOM 611 N N . GLN A 1 77 ? 4.748 3.699 7.414 1.00 98.31 77 GLN A N 1
ATOM 612 C CA . GLN A 1 77 ? 6.019 3.013 7.660 1.00 98.31 77 GLN A CA 1
ATOM 613 C C . GLN A 1 77 ? 6.096 1.664 6.939 1.00 98.31 77 GLN A C 1
ATOM 615 O O . GLN A 1 77 ? 7.117 1.360 6.328 1.00 98.31 77 GLN A O 1
ATOM 620 N N . GLN A 1 78 ? 5.014 0.877 6.963 1.00 97.50 78 GLN A N 1
ATOM 621 C CA . GLN A 1 78 ? 4.960 -0.391 6.230 1.00 97.50 78 GLN A CA 1
ATOM 622 C C . GLN A 1 78 ? 5.122 -0.168 4.721 1.00 97.50 78 GLN A C 1
ATOM 624 O O . GLN A 1 78 ? 5.931 -0.837 4.082 1.00 97.50 78 GLN A O 1
ATOM 629 N N . TYR A 1 79 ? 4.387 0.792 4.149 1.00 97.12 79 TYR A N 1
ATOM 630 C CA . TYR A 1 79 ? 4.492 1.113 2.725 1.00 97.12 79 TYR A CA 1
ATOM 631 C C . TYR A 1 79 ? 5.878 1.636 2.349 1.00 97.12 79 TYR A C 1
ATOM 633 O O . TYR A 1 79 ? 6.417 1.222 1.328 1.00 97.12 79 TYR A O 1
ATOM 641 N N . GLN A 1 80 ? 6.461 2.511 3.171 1.00 97.62 80 GLN A N 1
ATOM 642 C CA . GLN A 1 80 ? 7.802 3.036 2.946 1.00 97.62 80 GLN A CA 1
ATOM 643 C C . 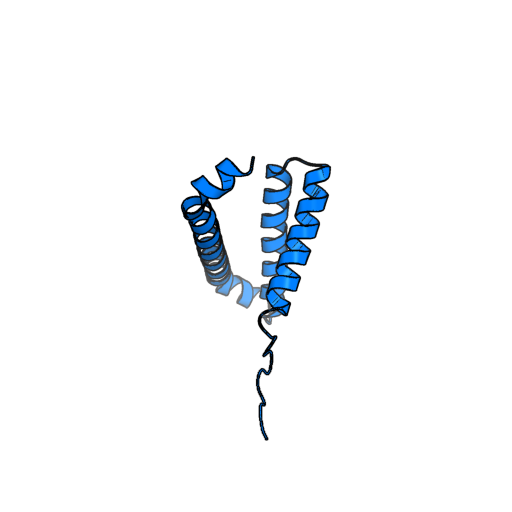GLN A 1 80 ? 8.833 1.906 2.879 1.00 97.62 80 GLN A C 1
ATOM 645 O O . GLN A 1 80 ? 9.548 1.828 1.888 1.00 97.62 80 GLN A O 1
ATOM 650 N N . SER A 1 81 ? 8.847 1.004 3.866 1.00 97.38 81 SER A N 1
ATOM 651 C CA . SER A 1 81 ? 9.775 -0.135 3.884 1.00 97.38 81 SER A CA 1
ATOM 652 C C . SER A 1 81 ? 9.623 -1.007 2.636 1.00 97.38 81 SER A C 1
ATOM 654 O O . SER A 1 81 ? 10.605 -1.294 1.965 1.00 97.38 81 SER A O 1
ATOM 656 N N . MET A 1 82 ? 8.387 -1.379 2.276 1.00 96.25 82 MET A N 1
ATOM 657 C CA . MET A 1 82 ? 8.140 -2.195 1.083 1.00 96.25 82 MET A CA 1
ATOM 658 C C . MET A 1 82 ? 8.569 -1.482 -0.205 1.00 96.25 82 MET A C 1
ATOM 660 O O . MET A 1 82 ? 9.096 -2.117 -1.117 1.00 96.25 82 MET A O 1
ATOM 664 N N . LEU A 1 83 ? 8.327 -0.174 -0.305 1.00 96.50 83 LEU A N 1
ATOM 665 C CA . LEU A 1 83 ? 8.710 0.613 -1.472 1.00 96.50 83 LEU A CA 1
ATOM 666 C C . LEU A 1 83 ? 10.233 0.716 -1.598 1.00 96.50 83 LEU A C 1
ATOM 668 O O . LEU A 1 83 ? 10.746 0.541 -2.699 1.00 96.50 83 LEU A O 1
ATOM 672 N N . GLU A 1 84 ? 10.931 0.991 -0.497 1.00 97.44 84 GLU A N 1
ATOM 673 C CA . GLU A 1 84 ? 12.394 1.048 -0.444 1.00 97.44 84 GLU A CA 1
ATOM 674 C C . GLU A 1 84 ? 13.001 -0.292 -0.879 1.00 97.44 84 GLU A C 1
ATOM 676 O O . GLU A 1 84 ? 13.789 -0.303 -1.821 1.00 97.44 84 GLU A O 1
ATOM 681 N N . ASP A 1 85 ? 12.531 -1.416 -0.325 1.00 95.50 85 ASP A N 1
ATOM 682 C CA . ASP A 1 85 ? 13.011 -2.756 -0.694 1.00 95.50 85 ASP A CA 1
ATOM 683 C C . ASP A 1 85 ? 12.848 -3.042 -2.201 1.00 95.50 85 ASP A C 1
ATOM 685 O O . ASP A 1 85 ? 13.772 -3.515 -2.866 1.00 95.50 85 ASP A O 1
ATOM 689 N N . ASN A 1 86 ? 11.679 -2.717 -2.770 1.00 93.25 86 ASN A N 1
ATOM 690 C CA . ASN A 1 86 ? 11.420 -2.923 -4.199 1.00 93.25 86 ASN A CA 1
ATOM 691 C C . ASN A 1 86 ? 12.292 -2.005 -5.071 1.00 93.25 86 ASN A C 1
ATOM 693 O O . ASN A 1 86 ? 12.805 -2.431 -6.106 1.00 93.25 86 ASN A O 1
ATOM 697 N N . LEU A 1 87 ? 12.465 -0.739 -4.680 1.00 93.94 87 LEU A N 1
ATOM 698 C CA . LEU A 1 87 ? 13.314 0.202 -5.412 1.00 93.94 87 LEU A CA 1
ATOM 699 C C . LEU A 1 87 ? 14.781 -0.226 -5.377 1.00 93.94 87 LEU A C 1
ATOM 701 O O . LEU A 1 87 ? 15.440 -0.191 -6.417 1.00 93.94 87 LEU A O 1
ATOM 705 N N . ASP A 1 88 ? 15.275 -0.670 -4.225 1.00 95.06 88 ASP A N 1
ATOM 706 C CA . ASP A 1 88 ? 16.645 -1.148 -4.059 1.00 95.06 88 ASP A CA 1
ATOM 707 C C . ASP A 1 88 ? 16.915 -2.398 -4.906 1.00 95.06 88 ASP A C 1
ATOM 709 O O . ASP A 1 88 ? 17.997 -2.526 -5.494 1.00 95.06 88 ASP A O 1
ATOM 713 N N . GLU A 1 89 ? 15.924 -3.282 -5.071 1.00 91.81 89 GLU A N 1
ATOM 714 C CA . GLU A 1 89 ? 16.012 -4.408 -6.004 1.00 91.81 89 GLU A CA 1
ATOM 715 C C . GLU A 1 89 ? 16.171 -3.931 -7.458 1.00 91.81 89 GLU A C 1
ATOM 717 O O . GLU A 1 89 ? 17.052 -4.418 -8.183 1.00 91.81 89 GLU A O 1
ATOM 722 N N . PHE A 1 90 ? 15.369 -2.951 -7.890 1.00 88.12 90 PHE A N 1
ATOM 723 C CA . PHE A 1 90 ? 15.491 -2.364 -9.228 1.00 88.12 90 PHE A CA 1
ATOM 724 C C . PHE A 1 90 ? 16.826 -1.642 -9.428 1.00 88.12 90 PHE A C 1
ATOM 726 O O . PHE A 1 90 ? 17.424 -1.773 -10.496 1.00 88.12 90 PHE A O 1
ATOM 733 N N . ILE A 1 91 ? 17.308 -0.907 -8.422 1.00 89.44 91 ILE A N 1
ATOM 734 C CA . ILE A 1 91 ? 18.591 -0.192 -8.457 1.00 89.44 91 ILE A CA 1
ATOM 735 C C . ILE A 1 91 ? 19.746 -1.190 -8.576 1.00 89.44 91 ILE A C 1
ATOM 737 O O . ILE A 1 91 ? 20.611 -1.042 -9.442 1.00 89.44 91 ILE A O 1
ATOM 741 N N . THR A 1 92 ? 19.737 -2.241 -7.755 1.00 89.94 92 THR A N 1
ATOM 742 C CA . THR A 1 92 ? 20.788 -3.268 -7.733 1.00 89.94 92 THR A CA 1
ATOM 743 C C . THR A 1 92 ? 20.868 -4.016 -9.063 1.00 89.94 92 THR A C 1
ATOM 745 O O . THR A 1 92 ? 21.956 -4.283 -9.576 1.00 89.94 92 THR A O 1
ATOM 748 N N . ASN A 1 93 ? 19.715 -4.307 -9.667 1.00 85.38 93 ASN A N 1
ATOM 749 C CA . ASN A 1 93 ? 19.615 -5.073 -10.908 1.00 85.38 93 ASN A CA 1
ATOM 750 C C . ASN A 1 93 ? 19.455 -4.199 -12.161 1.00 85.38 93 ASN A C 1
ATOM 752 O O . ASN A 1 93 ? 19.198 -4.720 -13.249 1.00 85.38 93 ASN A O 1
ATOM 756 N N . PHE A 1 94 ? 19.636 -2.882 -12.042 1.00 76.62 94 PHE A N 1
ATOM 757 C CA . PHE A 1 94 ? 19.339 -1.916 -13.103 1.00 76.62 94 PHE A CA 1
ATOM 758 C C . PHE A 1 94 ? 20.031 -2.264 -14.432 1.00 76.62 94 PHE A C 1
ATOM 760 O O . PHE A 1 94 ? 19.410 -2.280 -15.495 1.00 76.62 94 PHE A O 1
ATOM 767 N N . SER A 1 95 ? 21.308 -2.652 -14.358 1.00 70.06 95 SER A N 1
ATOM 768 C CA . SER A 1 95 ? 22.124 -3.069 -15.508 1.00 70.06 95 SER A CA 1
ATOM 769 C C . SER A 1 95 ? 21.616 -4.339 -16.204 1.00 70.06 95 SER A C 1
ATOM 771 O O . SER A 1 95 ? 21.835 -4.516 -17.402 1.00 70.06 95 SER A O 1
ATOM 773 N N . SER A 1 96 ? 20.968 -5.239 -15.463 1.00 67.25 96 SER A N 1
ATOM 774 C CA . SER A 1 96 ? 20.377 -6.476 -15.988 1.00 67.25 96 SER A CA 1
ATOM 775 C C . SER A 1 96 ? 19.041 -6.189 -16.673 1.00 67.25 96 SER A C 1
ATOM 777 O O . SER A 1 96 ? 18.782 -6.723 -17.749 1.00 67.25 96 SER A O 1
ATOM 779 N N . TYR A 1 97 ? 18.240 -5.278 -16.110 1.00 60.81 97 TYR A N 1
ATOM 780 C CA . TYR A 1 97 ? 16.973 -4.843 -16.700 1.00 60.81 97 TYR A CA 1
ATOM 781 C C . TYR A 1 97 ? 17.157 -3.986 -17.965 1.00 60.81 97 TYR A C 1
ATOM 783 O O . TYR A 1 97 ? 16.369 -4.116 -18.898 1.00 60.81 97 TYR A O 1
ATOM 791 N N . GLN A 1 98 ? 18.219 -3.173 -18.058 1.00 60.62 98 GLN A N 1
ATOM 792 C CA . GLN A 1 98 ? 18.527 -2.406 -19.277 1.00 60.62 98 GLN A CA 1
ATOM 793 C C . GLN A 1 98 ? 18.995 -3.267 -20.459 1.00 60.62 98 GLN A C 1
ATOM 795 O O . GLN A 1 98 ? 18.809 -2.867 -21.601 1.00 60.62 98 GLN A O 1
ATOM 800 N N . LYS A 1 99 ? 19.614 -4.430 -20.217 1.00 53.38 99 LYS A N 1
ATOM 801 C CA . LYS A 1 99 ? 20.107 -5.317 -21.291 1.00 53.38 99 LYS A CA 1
ATOM 802 C C . LYS A 1 99 ? 19.025 -6.220 -21.895 1.00 53.38 99 LYS A C 1
ATOM 804 O O . LYS A 1 99 ? 19.298 -6.888 -22.887 1.00 53.38 99 LYS A O 1
ATOM 809 N N . GLY A 1 100 ? 17.844 -6.276 -21.277 1.00 52.59 100 GLY A N 1
ATOM 810 C CA . GLY A 1 100 ? 16.693 -7.060 -21.733 1.00 52.59 100 GLY A CA 1
ATOM 811 C C . GLY A 1 100 ? 15.612 -6.252 -22.461 1.00 52.59 100 GLY A C 1
ATOM 812 O O . GLY A 1 100 ? 14.569 -6.826 -22.767 1.00 52.59 100 GLY A O 1
ATOM 813 N N . GLN A 1 101 ? 15.837 -4.953 -22.704 1.00 45.62 101 GLN A N 1
ATOM 814 C CA . GLN A 1 101 ? 15.005 -4.100 -23.567 1.00 45.62 101 GLN A CA 1
ATOM 815 C C . GLN A 1 101 ? 15.646 -3.912 -24.941 1.00 45.62 101 GLN A C 1
ATOM 817 O O . GLN A 1 101 ? 16.891 -3.785 -24.996 1.00 45.62 101 GLN A O 1
#

Mean predicted aligned error: 8.31 Å

pLDDT: mean 87.25, std 18.2, range [38.31, 98.31]

Nearest PDB structures (foldseek):
  2lyy-assembly1_A  TM=8.493E-01  e=1.208E-05  Shewanella oneidensis MR-1

InterPro domains:
  IPR021490 Protein of unknown function DUF3144 [PF11342] (15-91)